Protein AF-A0A8T5B6G9-F1 (afdb_monomer)

Mean predicted aligned error: 10.42 Å

Secondary structure (DSSP, 8-state):
--HHHHHTTS-GGGHHHHHHHHHHHHHT-TTGGGS-HHHHHHHHHHHHTT-TTSHHHHHHHHHHHHHH-HHHHHHHHHHTTTTTTTSSSS--------------

Foldseek 3Di:
DQLLVLLVVAPLVCLVVLLVLLVVLQVPFPQVVVQPPVLVVVLVVCVVVVNCSDSSNSSSSLVRCCRRPVPVSVVSCVVRCSVPVPPPPPDPDDDDPPPDDDDD

Radius of gyration: 19.03 Å; Cα contacts (8 Å, |Δi|>4): 82; chains: 1; bounding box: 42×28×65 Å

Structure (mmCIF, N/CA/C/O backbone):
data_AF-A0A8T5B6G9-F1
#
_entry.id   AF-A0A8T5B6G9-F1
#
loop_
_atom_site.group_PDB
_atom_site.id
_atom_site.type_symbol
_atom_site.label_atom_id
_atom_site.label_alt_id
_atom_site.label_comp_id
_atom_site.label_asym_id
_atom_site.label_entity_id
_atom_site.label_seq_id
_atom_site.pdbx_PDB_ins_code
_atom_site.Cartn_x
_atom_site.Cartn_y
_atom_site.Cartn_z
_atom_site.occupancy
_atom_site.B_iso_or_equiv
_atom_site.auth_seq_id
_atom_site.auth_comp_id
_atom_site.auth_asym_id
_atom_site.auth_atom_id
_atom_site.pdbx_PDB_model_num
ATOM 1 N N . MET A 1 1 ? 9.879 -13.514 7.977 1.00 57.31 1 MET A N 1
ATOM 2 C CA . MET A 1 1 ? 8.533 -12.977 8.241 1.00 57.31 1 MET A CA 1
ATOM 3 C C . MET A 1 1 ? 7.984 -12.488 6.919 1.00 57.31 1 MET A C 1
ATOM 5 O O . MET A 1 1 ? 8.622 -11.647 6.296 1.00 57.31 1 MET A O 1
ATOM 9 N N . SER A 1 2 ? 6.898 -13.084 6.445 1.00 78.25 2 SER A N 1
ATOM 10 C CA . SER A 1 2 ? 6.174 -12.617 5.264 1.00 78.25 2 SER A CA 1
ATOM 11 C C . SER A 1 2 ? 5.379 -11.357 5.616 1.00 78.25 2 SER A C 1
ATOM 13 O O . SER A 1 2 ? 4.910 -11.225 6.749 1.00 78.25 2 SER A O 1
ATOM 15 N N . TYR A 1 3 ? 5.192 -10.440 4.661 1.00 81.31 3 TYR A N 1
ATOM 16 C CA . TYR A 1 3 ? 4.350 -9.253 4.859 1.00 81.31 3 TYR A CA 1
ATOM 17 C C . TYR A 1 3 ? 2.938 -9.630 5.316 1.00 81.31 3 TYR A C 1
ATOM 19 O O . TYR A 1 3 ? 2.392 -8.987 6.206 1.00 81.31 3 TYR A O 1
ATOM 27 N N . ARG A 1 4 ? 2.416 -10.756 4.829 1.00 81.25 4 ARG A N 1
ATOM 28 C CA . ARG A 1 4 ? 1.120 -11.296 5.242 1.00 81.25 4 ARG A CA 1
ATOM 29 C C . ARG A 1 4 ? 1.046 -11.619 6.738 1.00 81.25 4 ARG A C 1
ATOM 31 O O . ARG A 1 4 ? 0.108 -11.218 7.416 1.00 81.25 4 ARG A O 1
ATOM 38 N N . GLU A 1 5 ? 2.083 -12.251 7.290 1.00 80.69 5 GLU A N 1
ATOM 39 C CA . GLU A 1 5 ? 2.158 -12.560 8.729 1.00 80.69 5 GLU A CA 1
ATOM 40 C C . GLU A 1 5 ? 2.215 -11.294 9.596 1.00 80.69 5 GLU A C 1
ATOM 42 O O . GLU A 1 5 ? 1.769 -11.302 10.744 1.00 80.69 5 GLU A O 1
ATOM 47 N N . MET A 1 6 ? 2.780 -10.205 9.065 1.00 80.56 6 MET A N 1
ATOM 48 C CA . MET A 1 6 ? 2.790 -8.909 9.742 1.00 80.56 6 MET A CA 1
ATOM 49 C C . MET A 1 6 ? 1.407 -8.256 9.704 1.00 80.56 6 MET A C 1
ATOM 51 O O . MET A 1 6 ? 0.949 -7.759 10.733 1.00 80.56 6 MET A O 1
ATOM 55 N N . VAL A 1 7 ? 0.727 -8.290 8.554 1.00 84.56 7 VAL A N 1
ATOM 56 C CA . VAL A 1 7 ? -0.609 -7.697 8.383 1.00 84.56 7 VAL A CA 1
ATOM 57 C C . VAL A 1 7 ? -1.671 -8.437 9.199 1.00 84.56 7 VAL A C 1
ATOM 59 O O . VAL A 1 7 ? -2.542 -7.796 9.786 1.00 84.56 7 VAL A O 1
ATOM 62 N N . GLY A 1 8 ? -1.547 -9.756 9.368 1.00 83.19 8 GLY A N 1
ATOM 63 C CA . GLY A 1 8 ? -2.443 -10.539 10.230 1.00 83.19 8 GLY A CA 1
ATOM 64 C C . GLY A 1 8 ? -2.426 -10.135 11.716 1.00 83.19 8 GLY A C 1
ATOM 65 O O . GLY A 1 8 ? -3.329 -10.495 12.465 1.00 83.19 8 GLY A O 1
ATOM 66 N N . ARG A 1 9 ? -1.432 -9.356 12.170 1.00 82.75 9 ARG A N 1
ATOM 67 C CA . ARG A 1 9 ? -1.366 -8.810 13.545 1.00 82.75 9 ARG A CA 1
ATOM 68 C C . ARG A 1 9 ? -2.072 -7.461 13.698 1.00 82.75 9 ARG A C 1
ATOM 70 O O . ARG A 1 9 ? -2.127 -6.907 14.800 1.00 82.75 9 ARG A O 1
ATOM 77 N N . ILE A 1 10 ? -2.558 -6.904 12.595 1.00 81.38 10 ILE A N 1
ATOM 78 C CA . ILE A 1 10 ? -3.167 -5.581 12.529 1.00 81.38 10 ILE A CA 1
ATOM 79 C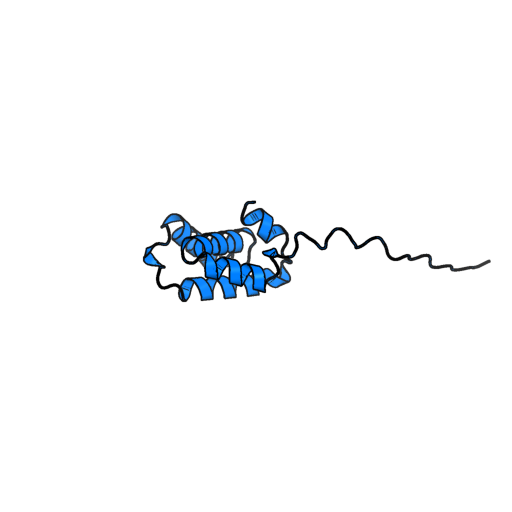 C . ILE A 1 10 ? -4.676 -5.732 12.718 1.00 81.38 10 ILE A C 1
ATOM 81 O O . ILE A 1 10 ? -5.286 -6.568 12.052 1.00 81.38 10 ILE A O 1
ATOM 85 N N . PRO A 1 11 ? -5.310 -4.921 13.581 1.00 84.12 11 PRO A N 1
ATOM 86 C CA . PRO A 1 11 ? -6.762 -4.860 13.637 1.00 84.12 11 PRO A CA 1
ATOM 87 C C . PRO A 1 11 ? -7.327 -4.445 12.275 1.00 84.12 11 PRO A C 1
ATOM 89 O O . PRO A 1 11 ? -6.886 -3.445 11.706 1.00 84.12 11 PRO A O 1
ATOM 92 N N . SER A 1 12 ? -8.345 -5.151 11.784 1.00 85.00 12 SER A N 1
ATOM 93 C CA . SER A 1 12 ? -9.019 -4.817 10.519 1.00 85.00 12 SER A CA 1
ATOM 94 C C . SER A 1 12 ? -9.559 -3.382 10.486 1.00 85.00 12 SER A C 1
ATOM 96 O O . SER A 1 12 ? -9.598 -2.758 9.430 1.00 85.00 12 SER A O 1
ATOM 98 N N . SER A 1 13 ? -9.876 -2.799 11.647 1.00 86.88 13 SER A N 1
ATOM 99 C CA . SER A 1 13 ? -10.276 -1.391 11.782 1.00 86.88 13 SER A CA 1
ATOM 100 C C . SER A 1 13 ? -9.220 -0.386 11.306 1.00 86.88 13 SER A C 1
ATOM 102 O O . SER A 1 13 ? -9.553 0.765 11.033 1.00 86.88 13 SER A O 1
ATOM 104 N N . MET A 1 14 ? -7.955 -0.797 11.192 1.00 87.88 14 MET A N 1
ATOM 105 C CA . MET A 1 14 ? -6.860 0.043 10.705 1.00 87.88 14 MET A CA 1
ATOM 106 C C . MET A 1 14 ? -6.529 -0.173 9.225 1.00 87.88 14 MET A C 1
ATOM 108 O O . MET A 1 14 ? -5.721 0.580 8.683 1.00 87.88 14 MET A O 1
ATOM 112 N N . TYR A 1 15 ? -7.137 -1.165 8.568 1.00 90.62 15 TYR A N 1
ATOM 113 C CA . TYR A 1 15 ? -6.768 -1.577 7.209 1.00 90.62 15 TYR A CA 1
ATOM 114 C C . TYR A 1 15 ? -6.986 -0.466 6.196 1.00 90.62 15 TYR A C 1
ATOM 116 O O . TYR A 1 15 ? -6.084 -0.163 5.420 1.00 90.62 15 TYR A O 1
ATOM 124 N N . LYS A 1 16 ? -8.135 0.205 6.282 1.00 92.38 16 LYS A N 1
ATOM 125 C CA . LYS A 1 16 ? -8.457 1.359 5.449 1.00 92.38 16 LYS A CA 1
ATOM 126 C C . LYS A 1 16 ? -7.386 2.445 5.524 1.00 92.38 16 LYS A C 1
ATOM 128 O O . LYS A 1 16 ? -6.746 2.771 4.530 1.00 92.38 16 LYS A O 1
ATOM 133 N N . ARG A 1 17 ? -7.127 2.940 6.737 1.00 92.12 17 ARG A N 1
ATOM 134 C CA . ARG A 1 17 ? -6.163 4.022 6.977 1.00 92.12 17 ARG A CA 1
ATOM 135 C C . ARG A 1 17 ? -4.740 3.634 6.563 1.00 92.12 17 ARG A C 1
ATOM 137 O O . ARG A 1 17 ? -3.987 4.474 6.081 1.00 92.12 17 ARG A O 1
ATOM 144 N N . LEU A 1 18 ? -4.359 2.374 6.774 1.00 92.00 18 LEU A N 1
ATOM 145 C CA . LEU A 1 18 ? -3.048 1.863 6.377 1.00 92.00 18 LEU A CA 1
ATOM 146 C C . LEU A 1 18 ? -2.926 1.767 4.854 1.00 92.00 18 LEU A C 1
ATOM 148 O O . LEU A 1 18 ? -1.915 2.193 4.304 1.00 92.00 18 LEU A O 1
ATOM 152 N N . SER A 1 19 ? -3.954 1.246 4.186 1.00 93.56 19 SER A N 1
ATOM 153 C CA . SER A 1 19 ? -4.029 1.173 2.728 1.00 93.56 19 SER A CA 1
ATOM 154 C C . SER A 1 19 ? -3.905 2.565 2.105 1.00 93.56 19 SER A C 1
ATOM 156 O O . SER A 1 19 ? -3.005 2.781 1.298 1.00 93.56 19 SER A O 1
ATOM 158 N N . GLU A 1 20 ? -4.717 3.530 2.551 1.00 94.38 20 GLU A N 1
ATOM 159 C CA . GLU A 1 20 ? -4.659 4.930 2.099 1.00 94.38 20 GLU A CA 1
ATOM 160 C C . GLU A 1 20 ? -3.243 5.506 2.255 1.00 94.38 20 GLU A C 1
ATOM 162 O O . GLU A 1 20 ? -2.644 5.972 1.288 1.00 94.38 20 GLU A O 1
ATOM 167 N N . ARG A 1 21 ? -2.639 5.357 3.442 1.00 94.06 21 ARG A N 1
ATOM 168 C CA . ARG A 1 21 ? -1.291 5.873 3.708 1.00 94.06 21 ARG A CA 1
ATOM 169 C C . ARG A 1 21 ? -0.213 5.245 2.821 1.00 94.06 21 ARG A C 1
ATOM 171 O O . ARG A 1 21 ? 0.733 5.937 2.432 1.00 94.06 21 ARG A O 1
ATOM 178 N N . LEU A 1 22 ? -0.305 3.940 2.560 1.00 93.38 22 LEU A N 1
ATOM 179 C CA . LEU A 1 22 ? 0.636 3.216 1.702 1.00 93.38 22 LEU A CA 1
ATOM 180 C C . LEU A 1 22 ? 0.486 3.634 0.238 1.00 93.38 22 LEU A C 1
ATOM 182 O O . LEU A 1 22 ? 1.495 3.796 -0.446 1.00 93.38 22 LEU A O 1
ATOM 186 N N . ILE A 1 23 ? -0.749 3.836 -0.226 1.00 93.06 23 ILE A N 1
ATOM 187 C CA . ILE A 1 23 ? -1.040 4.352 -1.566 1.00 93.06 23 ILE A CA 1
ATOM 188 C C . ILE A 1 23 ? -0.435 5.746 -1.722 1.00 93.06 23 ILE A C 1
ATOM 190 O O . ILE A 1 23 ? 0.310 5.967 -2.675 1.00 93.06 23 ILE A O 1
ATOM 194 N N . ASP A 1 24 ? -0.660 6.646 -0.763 1.00 93.75 24 ASP A N 1
ATOM 195 C CA . ASP A 1 24 ? -0.074 7.989 -0.786 1.00 93.75 24 ASP A CA 1
ATOM 196 C C . ASP A 1 24 ? 1.457 7.922 -0.866 1.00 93.75 24 ASP A C 1
ATOM 198 O O . ASP A 1 24 ? 2.075 8.544 -1.728 1.00 93.75 24 ASP A O 1
ATOM 202 N N . ALA A 1 25 ? 2.088 7.088 -0.032 1.00 92.25 25 ALA A N 1
ATOM 203 C CA . ALA A 1 25 ? 3.541 6.930 -0.024 1.00 92.25 25 ALA A CA 1
ATOM 204 C C . ALA A 1 25 ? 4.102 6.374 -1.348 1.00 92.25 25 ALA A C 1
ATOM 206 O O . ALA A 1 25 ? 5.209 6.750 -1.750 1.00 92.25 25 ALA A O 1
ATOM 207 N N . LEU A 1 26 ? 3.357 5.485 -2.015 1.00 91.69 26 LEU A N 1
ATOM 208 C CA . LEU A 1 26 ? 3.695 4.950 -3.335 1.00 91.69 26 LEU A CA 1
ATOM 209 C C . LEU A 1 26 ? 3.560 6.015 -4.427 1.00 91.69 26 LEU A C 1
ATOM 211 O O . LEU A 1 26 ? 4.461 6.144 -5.251 1.00 91.69 26 LEU A O 1
ATOM 215 N N . LEU A 1 27 ? 2.474 6.791 -4.419 1.00 90.56 27 LEU A N 1
ATOM 216 C CA . LEU A 1 27 ? 2.233 7.868 -5.387 1.00 90.56 27 LEU A CA 1
ATOM 217 C C . LEU A 1 27 ? 3.232 9.025 -5.232 1.00 90.56 27 LEU A C 1
ATOM 219 O O . LEU A 1 27 ? 3.607 9.659 -6.215 1.00 90.56 27 LEU A O 1
ATOM 223 N N . GLU A 1 28 ? 3.703 9.277 -4.012 1.00 91.06 28 GLU A N 1
ATOM 224 C CA . GLU A 1 28 ? 4.762 10.244 -3.710 1.00 91.06 28 GLU A CA 1
ATOM 225 C C . GLU A 1 28 ? 6.177 9.736 -4.044 1.00 91.06 28 GLU A C 1
ATOM 227 O O . GLU A 1 28 ? 7.152 10.493 -3.942 1.00 91.06 28 GLU A O 1
ATOM 232 N N . SER A 1 29 ? 6.347 8.449 -4.369 1.00 87.50 29 SER A N 1
ATOM 233 C CA . SER A 1 29 ? 7.656 7.915 -4.746 1.00 87.50 29 SER A CA 1
ATOM 234 C C . SER A 1 29 ? 8.056 8.410 -6.131 1.00 87.50 29 SER A C 1
ATOM 236 O O . SER A 1 29 ? 7.297 8.341 -7.095 1.00 87.50 29 SER A O 1
ATOM 238 N N . ARG A 1 30 ? 9.304 8.868 -6.246 1.00 85.12 30 ARG A N 1
ATOM 239 C CA . ARG A 1 30 ? 9.897 9.241 -7.538 1.00 85.12 30 ARG A CA 1
ATOM 240 C C . ARG A 1 30 ? 10.444 8.039 -8.302 1.00 85.12 30 ARG A C 1
ATOM 242 O O . ARG A 1 30 ? 10.884 8.212 -9.429 1.00 85.12 30 ARG A O 1
ATOM 249 N N . GLU A 1 31 ? 10.420 6.854 -7.694 1.00 87.25 31 GLU A N 1
ATOM 250 C CA . GLU A 1 31 ? 10.995 5.625 -8.245 1.00 87.25 31 GLU A CA 1
ATOM 251 C C . GLU A 1 31 ? 9.925 4.660 -8.778 1.00 87.25 31 GLU A C 1
ATOM 253 O O . GLU A 1 31 ? 10.181 3.468 -8.925 1.00 87.25 31 GLU A O 1
ATOM 258 N N . GLY A 1 32 ? 8.710 5.145 -9.064 1.00 82.62 32 GLY A N 1
ATOM 259 C CA . GLY A 1 32 ? 7.597 4.305 -9.527 1.00 82.62 32 GLY A CA 1
ATOM 260 C C . GLY A 1 32 ? 7.901 3.489 -10.793 1.00 82.62 32 GLY A C 1
ATOM 261 O O . GLY A 1 32 ? 7.338 2.413 -10.977 1.00 82.62 32 GLY A O 1
ATOM 262 N N . ASP A 1 33 ? 8.836 3.944 -11.628 1.00 86.25 33 ASP A N 1
ATOM 263 C CA . ASP A 1 33 ? 9.350 3.234 -12.805 1.00 86.25 33 ASP A CA 1
ATOM 264 C C . ASP A 1 33 ? 10.139 1.961 -12.456 1.00 86.25 33 ASP A C 1
ATOM 266 O O . ASP A 1 33 ? 10.190 1.022 -13.252 1.00 86.25 33 ASP A O 1
ATOM 270 N N . LYS A 1 34 ? 10.705 1.889 -11.246 1.00 89.75 34 LYS A N 1
ATOM 271 C CA . LYS A 1 34 ? 11.417 0.709 -10.738 1.00 89.75 34 LYS A CA 1
ATOM 272 C C . LYS A 1 34 ? 10.479 -0.341 -10.153 1.00 89.75 34 LYS A C 1
ATOM 274 O O . LYS A 1 34 ? 10.943 -1.416 -9.760 1.00 89.75 34 LYS A O 1
ATOM 279 N N . LEU A 1 35 ? 9.174 -0.063 -10.076 1.00 92.00 35 LEU A N 1
ATOM 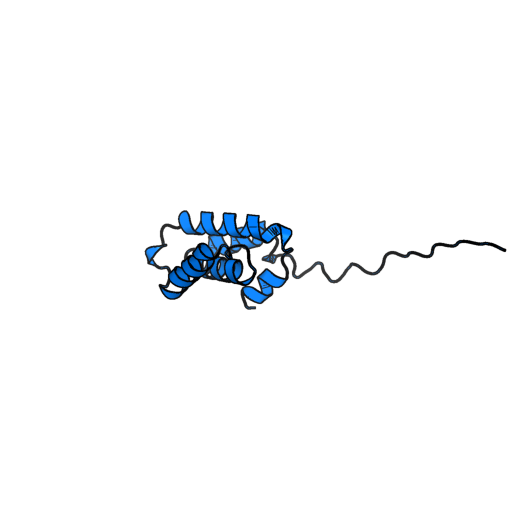280 C CA . LEU A 1 35 ? 8.214 -1.012 -9.534 1.00 92.00 35 LEU A CA 1
ATOM 281 C C . LEU A 1 35 ? 8.100 -2.216 -10.483 1.00 92.00 35 LEU A C 1
ATOM 283 O O . LEU A 1 35 ? 7.722 -2.056 -11.647 1.00 92.00 35 LEU A O 1
ATOM 287 N N . PRO A 1 36 ? 8.375 -3.446 -10.013 1.00 93.00 36 PRO A N 1
ATOM 288 C CA . PRO A 1 36 ? 8.231 -4.628 -10.844 1.00 93.00 36 PRO A CA 1
ATOM 289 C C . PRO A 1 36 ? 6.816 -4.748 -11.409 1.00 93.00 36 PRO A C 1
ATOM 291 O O . PRO A 1 36 ? 5.828 -4.603 -10.686 1.00 93.00 36 PRO A O 1
ATOM 294 N N . SER A 1 37 ? 6.707 -5.104 -12.690 1.00 92.81 37 SER A N 1
ATOM 295 C CA . SER A 1 37 ? 5.410 -5.144 -13.373 1.00 92.81 37 SER A CA 1
ATOM 296 C C . SER A 1 37 ? 4.409 -6.103 -12.729 1.00 92.81 37 SER A C 1
ATOM 298 O O . SER A 1 37 ? 3.208 -5.883 -12.848 1.00 92.81 37 SER A O 1
ATOM 300 N N . TYR A 1 38 ? 4.867 -7.162 -12.051 1.00 93.38 38 TYR A N 1
ATOM 301 C CA . TYR A 1 38 ? 3.963 -8.061 -11.332 1.00 93.38 38 TYR A CA 1
ATOM 302 C C . TYR A 1 38 ? 3.306 -7.367 -10.131 1.00 93.38 38 TYR A C 1
ATOM 304 O O . TYR A 1 38 ? 2.106 -7.523 -9.954 1.00 93.38 38 TYR A O 1
ATOM 312 N N . LEU A 1 39 ? 4.038 -6.542 -9.372 1.00 94.12 39 LEU A N 1
ATOM 313 C CA . LEU A 1 39 ? 3.470 -5.787 -8.251 1.00 94.12 39 LEU A CA 1
ATOM 314 C C . LEU A 1 39 ? 2.511 -4.715 -8.744 1.00 94.12 39 LEU A C 1
ATOM 316 O O . LEU A 1 39 ? 1.409 -4.613 -8.221 1.00 94.12 39 LEU A O 1
ATOM 320 N N . ALA A 1 40 ? 2.877 -3.986 -9.800 1.00 93.31 40 ALA A N 1
ATOM 321 C CA . ALA A 1 40 ? 1.978 -3.014 -10.416 1.00 93.31 40 ALA A CA 1
ATOM 322 C C . ALA A 1 40 ? 0.651 -3.668 -10.849 1.00 93.31 40 ALA A C 1
ATOM 324 O O . ALA A 1 40 ? -0.428 -3.171 -10.531 1.00 93.31 40 ALA A O 1
ATOM 325 N N . LYS A 1 41 ? 0.720 -4.828 -11.517 1.00 95.50 41 LYS A N 1
ATOM 326 C CA . LYS A 1 41 ? -0.469 -5.599 -11.914 1.00 95.50 41 LYS A CA 1
ATOM 327 C C . LYS A 1 41 ? -1.274 -6.085 -10.712 1.00 95.50 41 LYS A C 1
ATOM 329 O O . LYS A 1 41 ? -2.496 -5.996 -10.750 1.00 95.50 41 LYS A O 1
ATOM 334 N N . SER A 1 42 ? -0.617 -6.565 -9.659 1.00 94.88 42 SER A N 1
ATOM 335 C CA . SER A 1 42 ? -1.295 -7.007 -8.439 1.00 94.88 42 SER A CA 1
ATOM 336 C C . SER A 1 42 ? -2.014 -5.854 -7.734 1.00 94.88 42 SER A C 1
ATOM 338 O O . SER A 1 42 ? -3.174 -6.004 -7.363 1.00 94.88 42 SER A O 1
ATOM 340 N N . ILE A 1 43 ? -1.387 -4.679 -7.620 1.00 94.44 43 ILE A N 1
ATOM 341 C CA . ILE A 1 43 ? -2.026 -3.480 -7.053 1.00 94.44 43 ILE A CA 1
ATOM 342 C C . ILE A 1 43 ? -3.271 -3.110 -7.867 1.00 94.44 43 ILE A C 1
ATOM 344 O O . ILE A 1 43 ? -4.343 -2.923 -7.294 1.00 94.44 43 ILE A O 1
ATOM 348 N N . LEU A 1 44 ? -3.165 -3.071 -9.200 1.00 94.62 44 LEU A N 1
ATOM 349 C CA . LEU A 1 44 ? -4.304 -2.779 -10.077 1.00 94.62 44 LEU A CA 1
ATOM 350 C C . LEU A 1 44 ? -5.418 -3.828 -9.959 1.00 94.62 44 LEU A C 1
ATOM 352 O O . LEU A 1 44 ? -6.593 -3.467 -9.928 1.00 94.62 44 LEU A O 1
ATOM 356 N N . PHE A 1 45 ? -5.063 -5.110 -9.856 1.00 95.56 45 PHE A N 1
ATOM 357 C CA . PHE A 1 45 ? -6.017 -6.200 -9.650 1.00 95.56 45 PHE A CA 1
ATOM 358 C C . PHE A 1 45 ? -6.816 -6.020 -8.352 1.00 95.56 45 PHE A C 1
ATOM 360 O O . PHE A 1 45 ? -8.038 -6.171 -8.356 1.00 95.56 45 PHE A O 1
ATOM 367 N N . HIS A 1 46 ? -6.146 -5.660 -7.255 1.00 94.81 46 HIS A N 1
ATOM 368 C CA . HIS A 1 46 ? -6.816 -5.407 -5.981 1.00 94.81 46 HIS A CA 1
ATOM 369 C C . HIS A 1 46 ? -7.650 -4.125 -6.003 1.00 94.81 46 HIS A C 1
ATOM 371 O O . HIS A 1 46 ? -8.762 -4.125 -5.471 1.00 94.81 46 HIS A O 1
ATOM 377 N N . TRP A 1 47 ? -7.155 -3.068 -6.655 1.00 94.06 47 TRP A N 1
ATOM 378 C CA . TRP A 1 47 ? -7.860 -1.795 -6.810 1.00 94.06 47 TRP A CA 1
ATOM 379 C C . TRP A 1 47 ? -9.183 -1.956 -7.563 1.00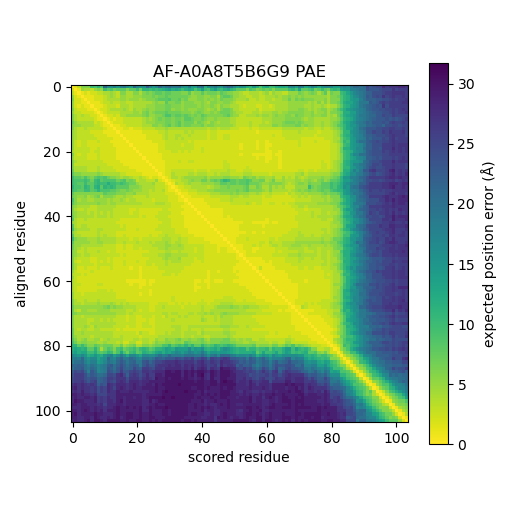 94.06 47 TRP A 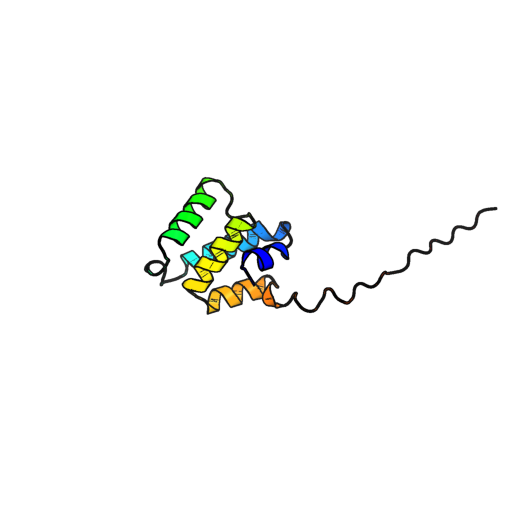C 1
ATOM 381 O O . TRP A 1 47 ? -10.224 -1.525 -7.083 1.00 94.06 47 TRP A O 1
ATOM 391 N N . GLN A 1 48 ? -9.169 -2.663 -8.697 1.00 95.62 48 GLN A N 1
ATOM 392 C CA . GLN A 1 48 ? -10.366 -2.912 -9.514 1.00 95.62 48 GLN A CA 1
ATOM 393 C C . GLN A 1 48 ? -11.473 -3.675 -8.776 1.00 95.62 48 GLN A C 1
ATOM 395 O O . GLN A 1 48 ? -12.625 -3.660 -9.205 1.00 95.62 48 GLN A O 1
ATOM 400 N N . ARG A 1 49 ? -11.122 -4.380 -7.699 1.00 95.56 49 ARG A N 1
ATOM 401 C CA . ARG A 1 49 ? -12.033 -5.216 -6.911 1.00 95.56 49 ARG A CA 1
ATOM 402 C C . ARG A 1 49 ? -12.382 -4.604 -5.558 1.00 95.56 49 ARG A C 1
ATOM 404 O O . ARG A 1 49 ? -13.047 -5.277 -4.781 1.00 95.56 49 ARG A O 1
ATOM 411 N N . ASP A 1 50 ? -11.900 -3.395 -5.272 1.00 92.81 50 ASP A N 1
ATOM 412 C CA . ASP A 1 50 ? -12.043 -2.733 -3.971 1.00 92.81 50 ASP A CA 1
ATOM 413 C C . ASP A 1 50 ? -11.489 -3.577 -2.802 1.00 92.81 50 ASP A C 1
ATOM 415 O O . ASP A 1 50 ? -12.036 -3.650 -1.709 1.00 92.81 50 ASP A O 1
ATOM 419 N N . THR A 1 51 ? -10.382 -4.285 -3.055 1.00 94.75 51 THR A N 1
ATOM 420 C CA . THR A 1 51 ? -9.752 -5.218 -2.093 1.00 94.75 51 THR A CA 1
ATOM 421 C C . THR A 1 51 ? -8.365 -4.760 -1.651 1.00 94.75 51 THR A C 1
ATOM 423 O O . THR A 1 51 ? -7.598 -5.551 -1.102 1.00 94.75 51 THR A O 1
ATOM 426 N N . LEU A 1 52 ? -8.011 -3.492 -1.876 1.00 93.75 52 LEU A N 1
ATOM 427 C CA . LEU A 1 52 ? -6.755 -2.928 -1.366 1.00 93.75 52 LEU A CA 1
ATOM 428 C C . LEU A 1 52 ? -6.745 -2.842 0.162 1.00 93.75 52 LEU A C 1
ATOM 430 O O . LEU A 1 52 ? -5.712 -3.073 0.778 1.00 93.75 52 LEU A O 1
ATOM 434 N N . GLU A 1 53 ? -7.910 -2.623 0.768 1.00 94.31 53 GLU A N 1
ATOM 435 C CA . GLU A 1 53 ? -8.109 -2.598 2.221 1.00 94.31 53 GLU A CA 1
ATOM 436 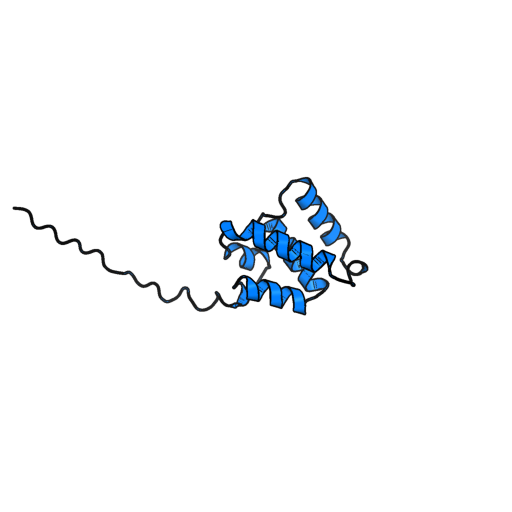C C . GLU A 1 53 ? -8.236 -4.009 2.832 1.00 94.31 53 GLU A C 1
ATOM 438 O O . GLU A 1 53 ? -8.804 -4.182 3.906 1.00 94.31 53 GLU A O 1
ATOM 443 N N . SER A 1 54 ? -7.736 -5.039 2.145 1.00 92.50 54 SER A N 1
ATOM 444 C CA . SER A 1 54 ? -7.690 -6.418 2.643 1.00 92.50 54 SER A CA 1
ATOM 445 C C . SER A 1 54 ? -6.287 -6.793 3.119 1.00 92.50 54 SER A C 1
ATOM 447 O O . SER A 1 54 ? -5.311 -6.113 2.807 1.00 92.50 54 SER A O 1
ATOM 449 N N . GLU A 1 55 ? -6.167 -7.909 3.840 1.00 91.06 55 GLU A N 1
ATOM 450 C CA . GLU A 1 55 ? -4.870 -8.425 4.295 1.00 91.06 55 GLU A CA 1
ATOM 451 C C . GLU A 1 55 ? -3.891 -8.631 3.123 1.00 91.06 55 GLU A C 1
ATOM 453 O O . GLU A 1 55 ? -2.732 -8.211 3.189 1.00 91.06 55 GLU A O 1
ATOM 458 N N . ASP A 1 56 ? -4.371 -9.217 2.022 1.00 91.25 56 ASP A N 1
ATOM 459 C CA . ASP A 1 56 ? -3.574 -9.445 0.814 1.00 91.25 56 ASP A CA 1
ATOM 460 C C . ASP A 1 56 ? -3.227 -8.125 0.107 1.00 91.25 56 ASP A C 1
ATOM 462 O O . ASP A 1 56 ? -2.075 -7.908 -0.275 1.00 91.25 56 ASP A O 1
ATOM 466 N N . GLY A 1 57 ? -4.196 -7.208 -0.004 1.00 93.62 57 GLY A N 1
ATOM 467 C CA . GLY A 1 57 ? -4.000 -5.895 -0.624 1.00 93.62 57 GLY A CA 1
ATOM 468 C C . GLY A 1 57 ? -2.941 -5.062 0.099 1.00 93.62 57 GLY A C 1
ATOM 469 O O . GLY A 1 57 ? -1.991 -4.581 -0.521 1.00 93.62 57 GLY A O 1
ATOM 470 N N . ILE A 1 58 ? -3.037 -4.974 1.426 1.00 93.94 58 ILE A N 1
ATOM 471 C CA . ILE A 1 58 ? -2.059 -4.279 2.270 1.00 93.94 58 ILE A CA 1
ATOM 472 C C . ILE A 1 58 ? -0.688 -4.948 2.172 1.00 93.94 58 ILE A C 1
ATOM 474 O O . ILE A 1 58 ? 0.322 -4.253 2.072 1.00 93.94 58 ILE A O 1
ATOM 478 N N . SER A 1 59 ? -0.628 -6.282 2.156 1.00 93.19 59 SER A N 1
ATOM 479 C CA . SER A 1 59 ? 0.641 -7.008 2.016 1.00 93.19 59 SER A CA 1
ATOM 480 C C . SER A 1 59 ? 1.363 -6.643 0.717 1.00 93.19 59 SER A C 1
ATOM 482 O O . SER A 1 59 ? 2.565 -6.377 0.735 1.00 93.19 59 SER A O 1
ATOM 484 N N . ILE A 1 60 ? 0.624 -6.561 -0.393 1.00 94.88 60 ILE A N 1
ATOM 485 C CA . ILE A 1 60 ? 1.154 -6.158 -1.703 1.00 94.88 60 ILE A CA 1
ATOM 486 C C . ILE A 1 60 ? 1.611 -4.696 -1.695 1.00 94.88 60 ILE A C 1
ATOM 488 O O . ILE A 1 60 ? 2.672 -4.385 -2.238 1.00 94.88 60 ILE A O 1
ATOM 492 N N . LEU A 1 61 ? 0.847 -3.798 -1.066 1.00 94.69 61 LEU A N 1
ATOM 493 C CA . LEU A 1 61 ? 1.211 -2.384 -0.946 1.00 94.69 61 LEU A CA 1
ATOM 494 C C . LEU A 1 61 ? 2.496 -2.192 -0.124 1.00 94.69 61 LEU A C 1
ATOM 496 O O . LEU A 1 61 ? 3.364 -1.409 -0.514 1.00 94.69 61 LEU A O 1
ATOM 500 N N . ILE A 1 62 ? 2.654 -2.935 0.977 1.00 93.50 62 ILE A N 1
ATOM 501 C CA . ILE A 1 62 ? 3.881 -2.911 1.785 1.00 93.50 62 ILE A CA 1
ATOM 502 C C . ILE A 1 62 ? 5.062 -3.440 0.971 1.00 93.50 62 ILE A C 1
ATOM 504 O O . ILE A 1 62 ? 6.124 -2.820 0.983 1.00 93.50 62 ILE A O 1
ATOM 508 N N . GLU A 1 63 ? 4.901 -4.556 0.257 1.00 93.81 63 GLU A N 1
ATOM 509 C CA . GLU A 1 63 ? 5.968 -5.116 -0.576 1.00 93.81 63 GLU A CA 1
ATOM 510 C C . GLU A 1 63 ? 6.408 -4.134 -1.670 1.00 93.81 63 GLU A C 1
ATOM 512 O O . GLU A 1 63 ? 7.606 -3.916 -1.875 1.00 93.81 63 GLU A O 1
ATOM 517 N N . ALA A 1 64 ? 5.444 -3.504 -2.344 1.00 94.12 64 ALA A N 1
ATOM 518 C CA . ALA A 1 64 ? 5.702 -2.489 -3.355 1.00 94.12 64 ALA A CA 1
ATOM 519 C C . ALA A 1 64 ? 6.479 -1.304 -2.776 1.00 94.12 64 ALA A C 1
ATOM 521 O O . ALA A 1 64 ? 7.526 -0.932 -3.311 1.00 94.12 64 ALA A O 1
ATOM 522 N N . LEU A 1 65 ? 6.021 -0.754 -1.649 1.00 93.38 65 LEU A N 1
ATOM 523 C CA . LEU A 1 65 ? 6.677 0.389 -1.025 1.00 93.38 65 LEU A CA 1
ATOM 524 C C . LEU A 1 65 ? 8.061 0.017 -0.489 1.00 93.38 65 LEU A C 1
ATOM 526 O O . LEU A 1 65 ? 8.989 0.804 -0.613 1.00 93.38 65 LEU A O 1
ATOM 530 N N . ALA A 1 66 ? 8.236 -1.188 0.053 1.00 92.06 66 ALA A N 1
ATOM 531 C CA . ALA A 1 66 ? 9.526 -1.661 0.544 1.00 92.06 66 ALA A CA 1
ATOM 532 C C . ALA A 1 66 ? 10.560 -1.845 -0.575 1.00 92.06 66 ALA A C 1
ATOM 534 O O . ALA A 1 66 ? 11.756 -1.691 -0.326 1.00 92.06 66 ALA A O 1
ATOM 535 N N . LYS A 1 67 ? 10.118 -2.159 -1.800 1.00 91.69 67 LYS A N 1
ATOM 536 C CA . LYS A 1 67 ? 10.999 -2.235 -2.972 1.00 91.69 67 LYS A CA 1
ATOM 537 C C . LYS A 1 67 ? 11.396 -0.871 -3.517 1.00 91.69 67 LYS A C 1
ATOM 539 O O . LYS A 1 67 ? 12.535 -0.728 -3.944 1.00 91.69 67 LYS A O 1
ATOM 544 N N . LEU A 1 68 ? 10.468 0.082 -3.537 1.00 91.75 68 LEU A N 1
ATOM 545 C CA . LEU A 1 68 ? 10.733 1.423 -4.057 1.00 91.75 68 LEU A CA 1
ATOM 546 C C . LEU A 1 68 ? 11.481 2.286 -3.041 1.00 91.75 68 LEU A C 1
ATOM 548 O O . LEU A 1 68 ? 12.469 2.934 -3.350 1.00 91.75 68 LEU A O 1
ATOM 552 N N . GLU A 1 69 ? 10.985 2.305 -1.812 1.00 90.19 69 GLU A N 1
ATOM 553 C CA . GLU A 1 69 ? 11.353 3.266 -0.781 1.00 90.19 69 GLU A CA 1
ATOM 554 C C . GLU A 1 69 ? 11.405 2.547 0.577 1.00 90.19 69 GLU A C 1
ATOM 556 O O . GLU A 1 69 ? 10.536 2.751 1.435 1.00 90.19 69 GLU A O 1
ATOM 561 N N . PRO A 1 70 ? 12.418 1.693 0.818 1.00 89.06 70 PRO A N 1
ATOM 562 C CA . PRO A 1 70 ? 12.502 0.880 2.034 1.00 89.06 70 PRO A CA 1
ATOM 563 C C . PRO A 1 70 ? 12.445 1.726 3.313 1.00 89.06 70 PRO A C 1
ATOM 565 O O . PRO A 1 70 ? 11.810 1.332 4.292 1.00 89.06 70 PRO A O 1
ATOM 568 N N . SER A 1 71 ? 13.042 2.922 3.294 1.00 88.00 71 SER A N 1
ATOM 569 C CA . SER A 1 71 ? 12.988 3.874 4.408 1.00 88.00 71 SER A CA 1
ATOM 570 C C . SER A 1 71 ? 11.567 4.381 4.678 1.00 88.00 71 SER A C 1
ATOM 572 O O . SER A 1 71 ? 11.150 4.434 5.838 1.00 88.00 71 SER A O 1
ATOM 574 N N . LYS A 1 72 ? 10.792 4.707 3.631 1.00 88.38 72 LYS A N 1
ATOM 575 C CA . LYS A 1 72 ? 9.387 5.125 3.784 1.00 88.38 72 LYS A CA 1
ATOM 576 C C . LYS A 1 72 ? 8.530 3.966 4.276 1.00 88.38 72 LYS A C 1
ATOM 578 O O . LYS A 1 72 ? 7.758 4.158 5.208 1.00 88.38 72 LYS A O 1
ATOM 583 N N . ALA A 1 73 ? 8.728 2.763 3.734 1.00 88.75 73 ALA A N 1
ATOM 584 C CA . ALA A 1 73 ? 8.027 1.567 4.190 1.00 88.75 73 ALA A CA 1
ATOM 585 C C . ALA A 1 73 ? 8.239 1.325 5.688 1.00 88.75 73 ALA A C 1
ATOM 587 O O . ALA A 1 73 ? 7.273 1.166 6.428 1.00 88.75 73 ALA A O 1
ATOM 588 N N . GLN A 1 74 ? 9.484 1.370 6.172 1.00 87.56 74 GLN A N 1
ATOM 589 C CA . GLN A 1 74 ? 9.757 1.225 7.604 1.00 87.56 74 GLN A CA 1
ATOM 590 C C . GLN A 1 74 ? 9.100 2.327 8.440 1.00 87.56 74 GLN A C 1
ATOM 592 O O . GLN A 1 74 ? 8.564 2.038 9.508 1.00 87.56 74 GLN A O 1
ATOM 597 N N . SER A 1 75 ? 9.120 3.574 7.962 1.00 88.81 75 SER A N 1
ATOM 598 C CA . SER A 1 75 ? 8.469 4.698 8.642 1.00 88.81 75 SER A CA 1
ATOM 599 C C . SER A 1 75 ? 6.959 4.483 8.767 1.00 88.81 75 SER A C 1
ATOM 601 O O . SER A 1 75 ? 6.419 4.599 9.864 1.00 88.81 75 SER A O 1
ATOM 603 N N . THR A 1 76 ? 6.286 4.104 7.677 1.00 88.25 76 THR A N 1
ATOM 604 C CA . THR A 1 76 ? 4.846 3.813 7.672 1.00 88.25 76 THR A CA 1
ATOM 605 C C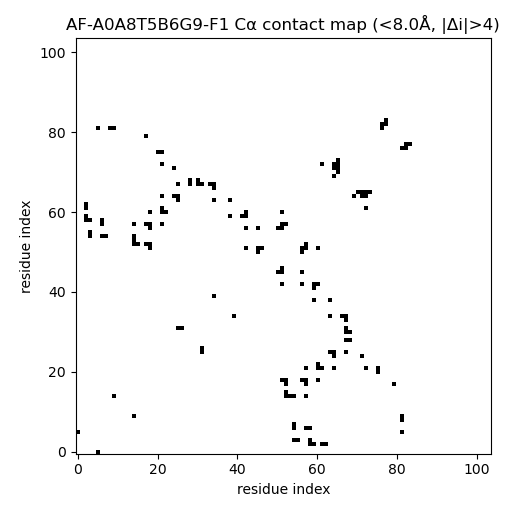 . THR A 1 76 ? 4.521 2.621 8.571 1.00 88.25 76 THR A C 1
ATOM 607 O O . THR A 1 76 ? 3.586 2.673 9.361 1.00 88.25 76 THR A O 1
ATOM 610 N N . LEU A 1 77 ? 5.325 1.555 8.541 1.00 85.94 77 LEU A N 1
ATOM 611 C CA . LEU A 1 77 ? 5.116 0.403 9.421 1.00 85.94 77 LEU A CA 1
ATOM 612 C C . LEU A 1 77 ? 5.268 0.779 10.907 1.00 85.94 77 LEU A C 1
ATOM 614 O O . LEU A 1 77 ? 4.503 0.297 11.743 1.00 85.94 77 LEU A O 1
ATOM 618 N N . LYS A 1 78 ? 6.219 1.652 11.256 1.00 85.44 78 LYS A N 1
ATOM 619 C CA . LYS A 1 78 ? 6.383 2.164 12.628 1.00 85.44 78 LYS A CA 1
ATOM 620 C C . LYS A 1 78 ? 5.219 3.049 13.064 1.00 85.44 78 LYS A C 1
ATOM 622 O O . LYS A 1 78 ? 4.721 2.859 14.167 1.00 85.44 78 LYS A O 1
ATOM 627 N N . GLU A 1 79 ? 4.753 3.949 12.199 1.00 85.44 79 GLU A N 1
ATOM 628 C CA . GLU A 1 79 ? 3.603 4.830 12.463 1.00 85.44 79 GLU A CA 1
ATOM 629 C C . GLU A 1 79 ? 2.344 4.032 12.849 1.00 85.44 79 GLU A C 1
ATOM 631 O O . GLU A 1 79 ? 1.581 4.439 13.722 1.00 85.44 79 GLU A O 1
ATOM 636 N N . PHE A 1 80 ? 2.169 2.847 12.261 1.00 81.75 80 PHE A N 1
ATOM 637 C CA . PHE A 1 80 ? 1.034 1.960 12.522 1.00 81.75 80 PHE A CA 1
ATOM 638 C C . PHE A 1 80 ? 1.327 0.898 13.604 1.00 81.75 80 PHE A C 1
ATOM 640 O O . PHE A 1 80 ? 0.521 -0.008 13.819 1.00 81.75 80 PHE A O 1
ATOM 647 N N . GLY A 1 81 ? 2.463 0.994 14.307 1.00 74.88 81 GLY A N 1
ATOM 648 C CA . GLY A 1 81 ? 2.838 0.096 15.407 1.00 74.88 81 GLY A CA 1
ATOM 649 C C . GLY A 1 81 ? 3.214 -1.327 14.970 1.00 74.88 81 GLY A C 1
ATOM 650 O O . GLY A 1 81 ? 3.196 -2.253 15.782 1.00 74.88 81 GLY A O 1
ATOM 651 N N . LEU A 1 82 ? 3.554 -1.520 13.694 1.00 70.75 82 LEU A N 1
ATOM 652 C CA . LEU A 1 82 ? 3.781 -2.832 13.070 1.00 70.75 82 LEU A CA 1
ATOM 653 C C . 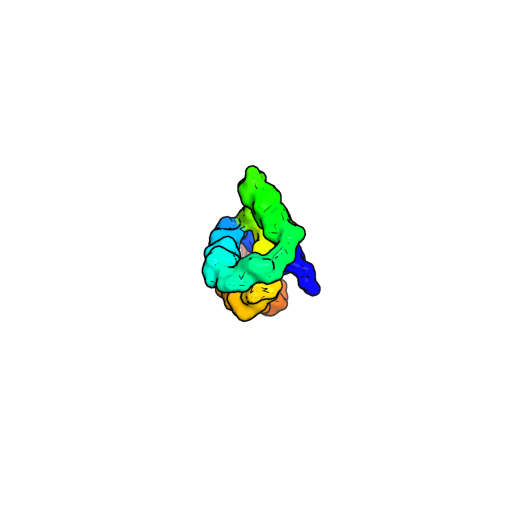LEU A 1 82 ? 5.186 -3.379 13.307 1.00 70.75 82 LEU A C 1
ATOM 655 O O . LEU A 1 82 ? 5.403 -4.583 13.195 1.00 70.75 82 LEU A O 1
ATOM 659 N N . MET A 1 83 ? 6.127 -2.507 13.668 1.00 63.66 83 MET A N 1
ATOM 660 C CA . MET A 1 83 ? 7.480 -2.895 14.074 1.00 63.66 83 MET A CA 1
ATOM 661 C C . MET A 1 83 ? 7.649 -3.041 15.595 1.00 63.66 83 MET A C 1
ATOM 663 O O . MET A 1 83 ? 8.578 -3.714 16.022 1.00 63.66 83 MET A O 1
ATOM 667 N N . GLU A 1 84 ? 6.760 -2.468 16.415 1.00 54.06 84 GLU A N 1
ATOM 668 C CA . GLU A 1 84 ? 6.900 -2.455 17.887 1.00 54.06 84 GLU A CA 1
ATOM 669 C C . GLU A 1 84 ? 6.075 -3.536 18.608 1.00 54.06 84 GLU A C 1
ATOM 671 O O . GLU A 1 84 ? 6.360 -3.905 19.745 1.00 54.06 84 GLU A O 1
ATOM 676 N N . ARG A 1 85 ? 5.055 -4.113 17.961 1.00 48.12 85 ARG A N 1
ATOM 677 C CA . ARG A 1 85 ? 4.155 -5.101 18.590 1.00 48.12 85 ARG A CA 1
ATOM 678 C C . ARG A 1 85 ? 4.720 -6.526 18.695 1.00 48.12 85 ARG A C 1
ATOM 680 O O . ARG A 1 85 ? 3.956 -7.479 18.818 1.00 48.12 85 ARG A O 1
ATOM 687 N N . ALA A 1 86 ? 6.041 -6.691 18.681 1.00 43.28 86 ALA A N 1
ATOM 688 C CA . ALA A 1 86 ? 6.676 -7.950 19.074 1.00 43.28 86 ALA A CA 1
ATOM 689 C C . ALA A 1 86 ? 6.809 -8.100 20.607 1.00 43.28 86 ALA A C 1
ATOM 691 O O . ALA A 1 86 ? 6.992 -9.217 21.077 1.00 43.28 86 ALA A O 1
ATOM 692 N N . GLU A 1 87 ? 6.665 -7.019 21.389 1.00 40.03 87 GLU A N 1
ATOM 693 C CA . GLU A 1 87 ? 7.054 -7.020 22.814 1.00 40.03 87 GLU A CA 1
ATOM 694 C C . GLU A 1 87 ? 5.913 -6.852 23.839 1.00 40.03 87 GLU A C 1
ATOM 696 O O . GLU A 1 87 ? 6.180 -6.789 25.036 1.00 40.03 87 GLU A O 1
ATOM 701 N N . ARG A 1 88 ? 4.631 -6.802 23.439 1.00 36.56 88 ARG A N 1
ATOM 702 C CA . ARG A 1 88 ? 3.519 -6.533 24.391 1.00 36.56 88 ARG A CA 1
ATOM 703 C C . ARG A 1 88 ? 2.409 -7.578 24.502 1.00 36.56 88 ARG A C 1
ATOM 705 O O . ARG A 1 88 ? 1.414 -7.313 25.167 1.00 36.56 88 ARG A O 1
ATOM 712 N N . THR A 1 89 ? 2.560 -8.774 23.938 1.00 42.56 89 THR A N 1
ATOM 713 C CA . THR A 1 89 ? 1.582 -9.861 24.162 1.00 42.56 89 THR A CA 1
ATOM 714 C C . THR A 1 89 ? 1.941 -10.809 25.311 1.00 42.56 89 THR A C 1
ATOM 716 O O . THR A 1 89 ? 1.184 -11.736 25.576 1.00 42.56 89 THR A O 1
ATOM 719 N N . SER A 1 90 ? 3.028 -10.574 26.057 1.00 45.09 90 SER A N 1
ATOM 720 C CA . SER A 1 90 ? 3.410 -11.403 27.216 1.00 45.09 90 SER A CA 1
ATOM 721 C C . SER A 1 90 ? 2.899 -10.918 28.582 1.00 45.09 90 SER A C 1
ATOM 723 O O . SER A 1 90 ? 3.139 -11.601 29.575 1.00 45.09 90 SER A O 1
ATOM 725 N N . SER A 1 91 ? 2.137 -9.820 28.663 1.00 45.81 91 SER A N 1
ATOM 726 C CA . SER A 1 91 ? 1.560 -9.354 29.938 1.00 45.81 91 SER A CA 1
ATOM 727 C C . SER A 1 91 ? 0.149 -8.785 29.783 1.00 45.81 91 SER A C 1
ATOM 729 O O . SER A 1 91 ? -0.090 -7.607 30.018 1.00 45.81 91 SER A O 1
ATOM 731 N N . ILE A 1 92 ? -0.808 -9.643 29.438 1.00 48.78 92 ILE A N 1
ATOM 732 C CA . ILE A 1 92 ? -2.161 -9.539 30.000 1.00 48.78 92 ILE A CA 1
ATOM 733 C C . ILE A 1 92 ? -2.423 -10.887 30.674 1.00 48.78 92 ILE A C 1
ATOM 735 O O . ILE A 1 92 ? -3.097 -11.758 30.136 1.00 48.78 92 ILE A O 1
ATOM 739 N N . LYS A 1 93 ? -1.782 -11.096 31.832 1.00 47.06 93 LYS A N 1
ATOM 740 C CA . LYS A 1 93 ? -2.276 -12.079 32.794 1.00 47.06 93 LYS A CA 1
ATOM 741 C C . LYS A 1 93 ? -3.549 -11.491 33.390 1.00 47.06 93 LYS A C 1
ATOM 743 O O . LYS A 1 93 ? -3.518 -10.389 33.928 1.00 47.06 93 LYS A O 1
ATOM 748 N N . GLU A 1 94 ? -4.631 -12.221 33.161 1.00 47.44 94 GLU A N 1
ATOM 749 C CA . GLU A 1 94 ? -5.887 -12.291 33.907 1.00 47.44 94 GLU A CA 1
ATOM 750 C C . GLU A 1 94 ? -6.046 -11.255 35.030 1.00 47.44 94 GLU A C 1
ATOM 752 O O . GLU A 1 94 ? -5.360 -11.305 36.051 1.00 47.44 94 GLU A O 1
ATOM 757 N N . SER A 1 95 ? -6.995 -10.332 34.852 1.00 33.97 95 SER A N 1
ATOM 758 C CA . SER A 1 95 ? -7.544 -9.571 35.974 1.00 33.97 95 SER A CA 1
ATOM 759 C C . SER A 1 95 ? -8.725 -10.353 36.567 1.00 33.97 95 SER A C 1
ATOM 761 O O . SER A 1 95 ? -9.498 -10.936 35.802 1.00 33.97 95 SER A O 1
ATOM 763 N N .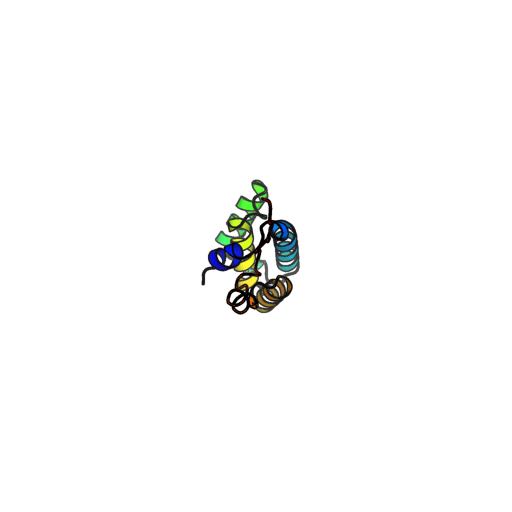 PRO A 1 96 ? -8.854 -10.412 37.901 1.00 42.97 96 PRO A N 1
ATOM 764 C CA . PRO A 1 96 ? -9.717 -11.359 38.589 1.00 42.97 96 PRO A CA 1
ATOM 765 C C . PRO A 1 96 ? -11.167 -10.869 38.601 1.00 42.97 96 PRO A C 1
ATOM 767 O O . PRO A 1 96 ? -11.459 -9.798 39.126 1.00 42.97 96 PRO A O 1
ATOM 770 N N . PHE A 1 97 ? -12.087 -11.682 38.088 1.00 36.47 97 PHE A N 1
ATOM 771 C CA . PHE A 1 97 ? -13.505 -11.596 38.439 1.00 36.47 97 PH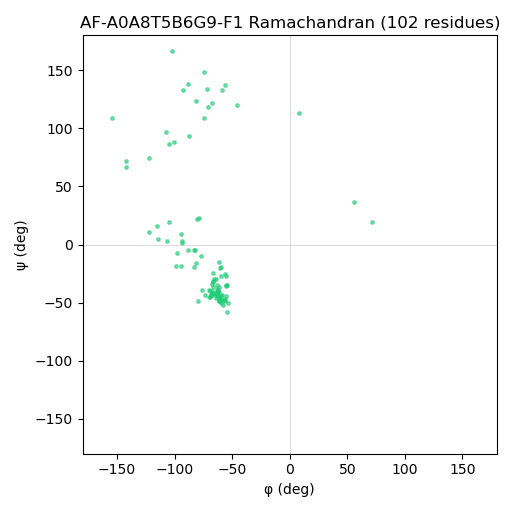E A CA 1
ATOM 772 C C . PHE A 1 97 ? -13.822 -12.757 39.383 1.00 36.47 97 PHE A C 1
ATOM 774 O O . PHE A 1 97 ? -14.221 -13.838 38.962 1.00 36.47 97 PHE A O 1
ATOM 781 N N . THR A 1 98 ? -13.600 -12.547 40.679 1.00 49.94 98 THR A N 1
ATOM 782 C CA . THR A 1 98 ? -14.347 -13.273 41.711 1.00 49.94 98 THR A CA 1
ATOM 783 C C . THR A 1 98 ? -15.423 -12.327 42.203 1.00 49.94 98 THR A C 1
ATOM 785 O O . THR A 1 98 ? -15.201 -11.543 43.126 1.00 49.94 98 THR A O 1
ATOM 788 N N . GLU A 1 99 ? -16.567 -12.363 41.529 1.00 42.47 99 GLU A N 1
ATOM 789 C CA . GLU A 1 99 ? -17.787 -11.780 42.059 1.00 42.47 99 GLU A CA 1
ATOM 790 C C . GLU A 1 99 ? -18.289 -12.720 43.155 1.00 42.47 99 GLU A C 1
ATOM 792 O O . GLU A 1 99 ? -18.657 -13.872 42.928 1.00 42.47 99 GLU A O 1
ATOM 797 N N . ASN A 1 100 ? -18.154 -12.235 44.380 1.00 47.03 100 ASN A N 1
ATOM 798 C CA . ASN A 1 100 ? -18.619 -12.870 45.589 1.00 47.03 100 ASN A CA 1
ATOM 799 C C . ASN A 1 100 ? -20.073 -12.418 45.781 1.00 47.03 100 ASN A C 1
ATOM 801 O O . ASN A 1 100 ? -20.297 -11.361 46.365 1.00 47.03 100 ASN A O 1
ATOM 805 N N . GLU A 1 101 ? -21.051 -13.184 45.296 1.00 46.69 101 GLU A N 1
ATOM 806 C CA . GLU A 1 101 ? -22.438 -13.055 45.757 1.00 46.69 101 GLU A CA 1
ATOM 807 C C . GLU A 1 101 ? -22.808 -14.247 46.638 1.00 46.69 101 GLU A C 1
ATOM 809 O O . GLU A 1 101 ? -23.158 -15.344 46.209 1.00 46.69 101 GLU A O 1
ATOM 814 N N . VAL A 1 102 ? -22.680 -13.962 47.931 1.00 48.56 102 VAL A N 1
ATOM 815 C CA . VAL A 1 102 ? -23.474 -14.493 49.031 1.00 48.56 102 VAL A CA 1
ATOM 816 C C . VAL A 1 102 ? -24.953 -14.438 48.662 1.00 48.56 102 VAL A C 1
ATOM 818 O O . VAL A 1 102 ? -25.457 -13.336 48.529 1.00 48.56 102 VAL A O 1
ATOM 821 N N . PHE A 1 103 ? -25.662 -15.566 48.626 1.00 46.16 103 PHE A N 1
ATOM 822 C CA . PHE A 1 103 ? -27.073 -15.622 49.026 1.00 46.16 103 PHE A CA 1
ATOM 823 C C . PHE A 1 103 ? -27.453 -17.041 49.488 1.00 46.16 103 PHE A C 1
ATOM 825 O O . PHE A 1 103 ? -27.560 -17.949 48.673 1.00 46.16 103 PHE A O 1
ATOM 832 N N . GLN A 1 104 ? -27.653 -17.134 50.814 1.00 44.97 104 GLN A N 1
ATOM 833 C CA . GLN A 1 104 ? -28.562 -18.004 51.593 1.00 44.97 104 GLN A CA 1
ATOM 834 C C . GLN A 1 104 ? -28.449 -19.527 51.431 1.00 44.97 104 GLN A C 1
ATOM 836 O O . GLN A 1 104 ? -28.956 -20.080 50.434 1.00 44.97 104 GLN A O 1
#

pLDDT: mean 80.08, std 18.95, range [33.97, 95.62]

Sequence (104 aa):
MSYREMVGRIPSSMYKRLSERLIDALLESREGDKLPSYLAKSILFHWQRDTLESEDGISILIEALAKLEPSKAQSTLKEFGLMERAERTSSIKESPFTENEVFQ

Solvent-accessible surface area (backbone atoms only — not comparable to full-atom values): 6325 Å² total; per-residue (Å²): 136,55,55,51,68,58,43,74,74,50,64,73,90,48,29,54,64,50,32,53,53,44,51,52,56,45,71,70,41,91,45,60,87,72,53,52,68,66,54,56,50,50,53,50,57,25,53,79,66,73,35,34,57,35,61,67,28,38,27,52,45,49,52,51,30,41,71,64,37,48,69,57,35,53,49,55,35,47,77,71,45,69,73,63,69,84,76,66,81,86,71,78,76,80,80,88,85,79,82,84,77,88,78,135